Protein AF-X1DSU9-F1 (afdb_monomer)

Foldseek 3Di:
DAEAECLPDPDDVVVVQVVCVVVPDPHYYYHDCNVVLVPVFLVVLVVVVPDDPNHHSCSVLRCLLVVLVVQLVVCVVVVNQEDEDADDPVDPSVVSNVVSNCVVPVRRHYDYDDPPD

pLDDT: mean 93.82, std 9.64, range [37.16, 98.62]

Organism: NCBI:txid412755

Solvent-accessible surface area (backbone atoms only — not comparable to full-atom values): 6946 Å² total; per-residue (Å²): 107,43,80,45,74,39,69,74,70,97,65,68,60,66,58,50,42,54,48,42,45,74,77,65,32,88,44,63,47,80,40,87,36,43,67,57,43,46,61,74,35,48,44,55,38,58,76,67,67,50,48,52,94,84,75,39,68,49,72,73,64,50,51,36,48,53,53,26,50,54,51,49,55,49,27,61,76,69,68,48,65,59,48,75,48,84,51,53,100,87,46,71,61,38,56,43,34,55,53,38,34,46,72,75,43,68,83,52,41,77,43,70,58,77,79,82,127

Secondary structure (DSSP, 8-state):
-EEEEESS----HHHHHHHHHHTT-S-EEEEE-HHHIIIIIIHHHHHTT--BTTTB--HHHHHHHHHHHHHHHHHHHTT-SEEEE---TTSHHHHHHHHHHHHH-TTSEEEEPP---

InterPro domains:
  IPR001518 Argininosuccinate synthase [PTHR11587] (1-112)
  IPR014729 Rossmann-like alpha/beta/alpha sandwich fold [G3DSA:3.40.50.620] (1-115)
  IPR018223 Argininosuccinate synthase, conserved site [PS00565] (86-97)
  IPR048267 Arginosuccinate synthase-like, N-terminal domain [PF00764] (1-111)

Radius of gyration: 15.09 Å; Cα contacts (8 Å, |Δi|>4): 131; chains: 1; bounding box: 32×37×42 Å

Sequence (117 aa):
IAVAVDVGQQSDLEYVKEKALKVGASKSYIIDAKEEFAKEYVLPGLQAGAVYESNYPLATAYSRPLISKIMVEIAEKEQAEAIVHGCTGKGNDQVRFEVSIAALNPKLQVIDLPHKF

Nearest PDB structures (foldseek):
  1vl2-assembly1_C  TM=9.947E-01  e=1.330E-11  Thermotoga maritima
  1kh2-assembly1_D  TM=9.896E-01  e=1.610E-11  Thermus thermophilus
  1kh2-assembly1_B  TM=9.882E-01  e=5.414E-11  Thermus thermophilus
  1kh2-assembly1_C  TM=9.701E-01  e=4.195E-11  Thermus thermophilus
  1kh1-assembly1_A  TM=9.694E-01  e=7.940E-11  Thermus thermophilus

Mean predicted aligned error: 3.64 Å

Structure (mmCIF, N/CA/C/O backbone):
data_AF-X1DSU9-F1
#
_entry.id   AF-X1DSU9-F1
#
loop_
_atom_site.group_PDB
_atom_site.id
_atom_site.type_symbol
_atom_site.label_atom_id
_atom_site.label_alt_id
_atom_site.label_comp_id
_atom_site.label_asym_id
_atom_site.label_entity_id
_atom_site.label_seq_id
_atom_site.pdbx_PDB_ins_code
_atom_site.Cartn_x
_atom_site.Cartn_y
_atom_site.Cartn_z
_atom_site.occupancy
_atom_site.B_iso_or_equiv
_atom_site.auth_seq_id
_atom_site.auth_comp_id
_atom_site.auth_asym_id
_atom_site.auth_atom_id
_atom_site.pdbx_PDB_model_num
ATOM 1 N N . ILE A 1 1 ? -8.645 4.520 10.830 1.00 97.38 1 ILE A N 1
ATOM 2 C CA . ILE A 1 1 ? -7.542 3.529 10.811 1.00 97.38 1 ILE A CA 1
ATOM 3 C C . ILE A 1 1 ? -6.500 4.038 9.828 1.00 97.38 1 ILE A C 1
ATOM 5 O O . ILE A 1 1 ? -6.894 4.505 8.769 1.00 97.38 1 ILE A O 1
ATOM 9 N N . ALA A 1 2 ? -5.218 4.015 10.180 1.00 97.75 2 ALA A N 1
ATOM 10 C CA . ALA A 1 2 ? -4.122 4.356 9.275 1.00 97.75 2 ALA A CA 1
ATOM 11 C C . ALA A 1 2 ? -3.422 3.078 8.797 1.00 97.75 2 ALA A C 1
ATOM 13 O O . ALA A 1 2 ? -3.288 2.128 9.570 1.00 97.75 2 ALA A O 1
ATOM 14 N N . VAL A 1 3 ? -2.976 3.059 7.541 1.00 97.88 3 VAL A N 1
ATOM 15 C CA . VAL A 1 3 ? -2.233 1.942 6.946 1.00 97.88 3 VAL A CA 1
ATOM 16 C C . VAL A 1 3 ? -0.981 2.501 6.283 1.00 97.88 3 VAL A C 1
ATOM 18 O O . VAL A 1 3 ? -1.072 3.351 5.401 1.00 97.88 3 VAL A O 1
ATOM 21 N N . ALA A 1 4 ? 0.180 2.033 6.724 1.00 96.94 4 ALA A N 1
ATOM 22 C CA . ALA A 1 4 ? 1.468 2.278 6.097 1.00 96.94 4 ALA A CA 1
ATOM 23 C C . ALA A 1 4 ? 1.993 0.953 5.537 1.00 96.94 4 ALA A C 1
ATOM 25 O O . ALA A 1 4 ? 1.992 -0.061 6.235 1.00 96.94 4 ALA A O 1
ATOM 26 N N . VAL A 1 5 ? 2.435 0.961 4.283 1.00 97.38 5 VAL A N 1
ATOM 27 C CA . VAL A 1 5 ? 2.964 -0.224 3.600 1.00 97.38 5 VAL A CA 1
ATOM 28 C C . VAL A 1 5 ? 4.430 0.027 3.275 1.00 97.38 5 VAL A C 1
ATOM 30 O O . VAL A 1 5 ? 4.751 0.999 2.593 1.00 97.38 5 VAL A O 1
ATOM 33 N N . ASP A 1 6 ? 5.318 -0.820 3.782 1.00 97.25 6 ASP A N 1
ATOM 34 C CA . ASP A 1 6 ? 6.734 -0.834 3.434 1.00 97.25 6 ASP A CA 1
ATOM 35 C C . ASP A 1 6 ? 6.938 -1.592 2.124 1.00 97.25 6 ASP A C 1
ATOM 37 O O . ASP A 1 6 ? 6.795 -2.811 2.066 1.00 97.25 6 ASP A O 1
ATOM 41 N N . VAL A 1 7 ? 7.281 -0.861 1.072 1.00 96.50 7 VAL A N 1
ATOM 42 C CA . VAL A 1 7 ? 7.705 -1.400 -0.225 1.00 96.50 7 VAL A CA 1
ATOM 43 C C . VAL A 1 7 ? 9.185 -1.096 -0.490 1.00 96.50 7 VAL A C 1
ATOM 45 O O . VAL A 1 7 ? 9.636 -1.127 -1.633 1.00 96.50 7 VAL A O 1
ATOM 48 N N . GLY A 1 8 ? 9.952 -0.789 0.562 1.00 95.12 8 GLY A N 1
ATOM 49 C CA . GLY A 1 8 ? 11.387 -0.511 0.503 1.00 95.12 8 GLY A CA 1
ATOM 50 C C . GLY A 1 8 ? 11.732 0.976 0.500 1.00 95.12 8 GLY A C 1
ATOM 51 O O . GLY A 1 8 ? 12.876 1.343 0.224 1.00 95.12 8 GLY A O 1
ATOM 52 N N . GLN A 1 9 ? 10.767 1.852 0.791 1.00 92.88 9 GLN A N 1
ATOM 53 C CA . GLN A 1 9 ? 11.045 3.272 0.970 1.00 92.88 9 GLN A CA 1
ATOM 54 C C . GLN A 1 9 ? 11.896 3.508 2.229 1.00 92.88 9 GLN A C 1
ATOM 56 O O . GLN A 1 9 ? 11.687 2.894 3.273 1.00 92.88 9 GLN A O 1
ATOM 61 N N . GLN A 1 10 ? 12.842 4.444 2.161 1.00 89.06 10 GLN A N 1
ATOM 62 C CA . GLN A 1 10 ? 13.686 4.815 3.302 1.00 89.06 10 GLN A CA 1
ATOM 63 C C . GLN A 1 10 ? 12.928 5.752 4.258 1.00 89.06 10 GLN A C 1
ATOM 65 O O . GLN A 1 10 ? 13.190 6.953 4.305 1.00 89.06 10 GLN A O 1
ATOM 70 N N . SER A 1 11 ? 11.947 5.219 4.989 1.00 86.94 11 SER A N 1
ATOM 71 C CA . SER A 1 11 ? 11.128 5.978 5.943 1.00 86.94 11 SER A CA 1
ATOM 72 C C . SER A 1 11 ? 11.125 5.354 7.334 1.00 86.94 11 SER A C 1
ATOM 74 O O . SER A 1 11 ? 11.080 4.134 7.461 1.00 86.94 11 SER A O 1
ATOM 76 N N . ASP A 1 12 ? 11.081 6.191 8.372 1.00 93.00 12 ASP A N 1
ATOM 77 C CA . ASP A 1 12 ? 10.861 5.754 9.754 1.00 93.00 12 ASP A CA 1
ATOM 78 C C . ASP A 1 12 ? 9.378 5.405 9.970 1.00 93.00 12 ASP A C 1
ATOM 80 O O . ASP A 1 12 ? 8.536 6.267 10.241 1.00 93.00 12 ASP A O 1
ATOM 84 N N . LEU A 1 13 ? 9.044 4.128 9.778 1.00 92.88 13 LEU A N 1
ATOM 85 C CA . LEU A 1 13 ? 7.666 3.642 9.859 1.00 92.88 13 LEU A CA 1
ATOM 86 C C . LEU A 1 13 ? 7.129 3.609 11.292 1.00 92.88 13 LEU A C 1
ATOM 88 O O . LEU A 1 13 ? 5.924 3.787 11.484 1.00 92.88 13 LEU A O 1
ATOM 92 N N . GLU A 1 14 ? 7.997 3.453 12.293 1.00 92.81 14 GLU A N 1
ATOM 93 C CA . GLU A 1 14 ? 7.586 3.534 13.697 1.00 92.81 14 GLU A CA 1
ATOM 94 C C . GLU A 1 14 ? 7.177 4.965 14.047 1.00 92.81 14 GLU A C 1
ATOM 96 O O . GLU A 1 14 ? 6.086 5.178 14.585 1.00 92.81 14 GLU A O 1
ATOM 101 N N . TYR A 1 15 ? 7.954 5.965 13.618 1.00 95.06 15 TYR A N 1
ATOM 102 C CA . TYR A 1 15 ? 7.540 7.363 13.732 1.00 95.06 15 TYR A CA 1
ATOM 103 C C . TYR A 1 15 ? 6.207 7.634 13.014 1.00 95.06 15 TYR A C 1
ATOM 105 O O . TYR A 1 15 ? 5.339 8.323 13.560 1.00 95.06 15 TYR A O 1
ATOM 113 N N . VAL A 1 16 ? 6.000 7.086 11.809 1.00 94.62 16 VAL A N 1
ATOM 114 C CA . VAL A 1 16 ? 4.731 7.234 11.066 1.00 94.62 16 VAL A CA 1
ATOM 115 C C . VAL A 1 16 ? 3.555 6.666 11.860 1.00 94.62 16 VAL A C 1
ATOM 117 O O . VAL A 1 16 ? 2.518 7.325 11.9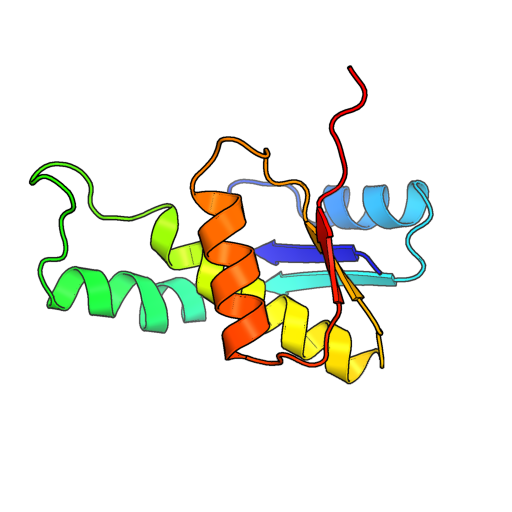70 1.00 94.62 16 VAL A O 1
ATOM 120 N N . LYS A 1 17 ? 3.714 5.479 12.449 1.00 95.12 17 LYS A N 1
ATOM 121 C CA . LYS A 1 17 ? 2.687 4.841 13.279 1.00 95.12 17 LYS A CA 1
ATOM 122 C C . LYS A 1 17 ? 2.382 5.651 14.530 1.00 95.12 17 LYS A C 1
ATOM 124 O O . LYS A 1 17 ? 1.212 5.908 14.814 1.00 95.12 17 LYS A O 1
ATOM 129 N N . GLU A 1 18 ? 3.404 6.106 15.250 1.00 97.06 18 GLU A N 1
ATOM 130 C CA . GLU A 1 18 ? 3.204 6.979 16.406 1.00 97.06 18 GLU A CA 1
ATOM 131 C C . GLU A 1 18 ? 2.476 8.265 16.027 1.00 97.06 18 GLU A C 1
ATOM 133 O O . GLU A 1 18 ? 1.541 8.685 16.711 1.00 97.06 18 GLU A O 1
ATOM 138 N N . LYS A 1 19 ? 2.898 8.900 14.930 1.00 97.00 19 LYS A N 1
ATOM 139 C CA . LYS A 1 19 ? 2.290 10.132 14.441 1.00 97.00 19 LYS A CA 1
ATOM 140 C C . LYS A 1 19 ? 0.826 9.911 14.082 1.00 97.00 19 LYS A C 1
ATOM 142 O O . LYS A 1 19 ? 0.001 10.726 14.482 1.00 97.00 19 LYS A O 1
ATOM 147 N N . ALA A 1 20 ? 0.494 8.822 13.388 1.00 97.00 20 ALA A N 1
ATOM 148 C CA . ALA A 1 20 ? -0.880 8.483 13.025 1.00 97.00 20 ALA A CA 1
ATOM 149 C C . ALA A 1 20 ? -1.788 8.370 14.261 1.00 97.00 20 ALA A C 1
ATOM 151 O O . ALA A 1 20 ? -2.876 8.947 14.281 1.00 97.00 20 ALA A O 1
ATOM 152 N N . LEU A 1 21 ? -1.321 7.690 15.312 1.00 97.50 21 LEU A N 1
ATOM 153 C CA . LEU A 1 21 ? -2.055 7.585 16.576 1.00 97.50 21 LEU A CA 1
ATOM 154 C C . LEU A 1 21 ? -2.182 8.953 17.267 1.00 97.50 21 LEU A C 1
ATOM 156 O O . LEU A 1 21 ? -3.275 9.323 17.691 1.00 97.50 21 LEU A O 1
ATOM 160 N N . LYS A 1 22 ? -1.100 9.747 17.313 1.00 97.94 22 LYS A N 1
ATOM 161 C CA . LYS A 1 22 ? -1.092 11.101 17.904 1.00 97.94 22 LYS A CA 1
ATOM 162 C C . LYS A 1 22 ? -2.082 12.057 17.227 1.00 97.94 22 LYS A C 1
ATOM 164 O O . LYS A 1 22 ? -2.651 12.903 17.908 1.00 97.94 22 LYS A O 1
ATOM 169 N N . VAL A 1 23 ? -2.303 11.931 15.916 1.00 96.75 23 VAL A N 1
ATOM 170 C CA . VAL A 1 23 ? -3.256 12.776 15.166 1.00 96.75 23 VAL A CA 1
ATOM 171 C C . VAL A 1 23 ? -4.684 12.216 15.123 1.00 96.75 23 VAL A C 1
ATOM 173 O O . VAL A 1 23 ? -5.532 12.780 14.436 1.00 96.75 23 VAL A O 1
ATOM 176 N N . GLY A 1 24 ? -4.971 11.136 15.860 1.00 96.94 24 GLY A N 1
ATOM 177 C CA . GLY A 1 24 ? -6.336 10.648 16.083 1.00 96.94 24 GLY A CA 1
ATOM 178 C C . GLY A 1 24 ? -6.730 9.378 15.326 1.00 96.94 24 GLY A C 1
ATOM 179 O O . GLY A 1 24 ? -7.911 9.033 15.304 1.00 96.94 24 GLY A O 1
ATOM 180 N N . ALA A 1 25 ? -5.792 8.646 14.714 1.00 97.69 25 ALA A N 1
ATOM 181 C CA . ALA A 1 25 ? -6.116 7.326 14.178 1.00 97.69 25 ALA A CA 1
ATOM 182 C C . ALA A 1 25 ? -6.457 6.351 15.319 1.00 97.69 25 ALA A C 1
ATOM 184 O O . ALA A 1 25 ? -5.668 6.157 16.238 1.00 97.69 25 ALA A O 1
ATOM 185 N N . SER A 1 26 ? -7.604 5.674 15.226 1.00 97.44 26 SER A N 1
ATOM 186 C CA . SER A 1 26 ? -8.021 4.651 16.201 1.00 97.44 26 SER A CA 1
ATOM 187 C C . SER A 1 26 ? -7.128 3.403 16.210 1.00 97.44 26 SER A C 1
ATOM 189 O O . SER A 1 26 ? -6.995 2.737 17.232 1.00 97.44 26 SER A O 1
ATOM 191 N N . LYS A 1 27 ? -6.516 3.082 15.066 1.00 97.88 27 LYS A N 1
ATOM 192 C CA . LYS A 1 27 ? -5.522 2.019 14.867 1.00 97.88 27 LYS A CA 1
ATOM 193 C C . LYS A 1 27 ? -4.544 2.454 13.781 1.00 97.88 27 LYS A C 1
ATOM 195 O O . LYS A 1 27 ? -4.939 3.197 12.877 1.00 97.88 27 LYS A O 1
ATOM 200 N N . SER A 1 28 ? -3.314 1.948 13.835 1.00 97.75 28 SER A N 1
ATOM 201 C CA . SER A 1 28 ? -2.298 2.166 12.804 1.00 97.75 28 SER A CA 1
ATOM 202 C C . SER A 1 28 ? -1.586 0.859 12.464 1.00 97.75 28 SER A C 1
ATOM 204 O O . SER A 1 28 ? -0.948 0.257 13.328 1.00 97.75 28 SER A O 1
ATOM 206 N N . TYR A 1 29 ? -1.693 0.442 11.207 1.00 98.00 29 TYR A N 1
ATOM 207 C CA . TYR A 1 29 ? -1.045 -0.738 10.647 1.00 98.00 29 TYR A CA 1
ATOM 208 C C . TYR A 1 29 ? 0.256 -0.350 9.942 1.00 98.00 29 TYR A C 1
ATOM 210 O O . TYR A 1 29 ? 0.264 0.593 9.154 1.00 98.00 29 TYR A O 1
ATOM 218 N N . ILE A 1 30 ? 1.332 -1.092 10.208 1.00 97.38 30 ILE A N 1
ATOM 219 C CA . ILE A 1 30 ? 2.544 -1.108 9.383 1.00 97.38 30 ILE A CA 1
ATOM 220 C C . ILE A 1 30 ? 2.612 -2.498 8.759 1.00 97.38 30 ILE A C 1
ATOM 222 O O . ILE A 1 30 ? 2.593 -3.488 9.491 1.00 97.38 30 ILE A O 1
ATOM 226 N N . ILE A 1 31 ? 2.662 -2.569 7.435 1.00 97.81 31 ILE A N 1
ATOM 227 C CA . ILE A 1 31 ? 2.717 -3.822 6.680 1.00 97.81 31 ILE A CA 1
ATOM 228 C C . ILE A 1 31 ? 4.060 -3.888 5.960 1.00 97.81 31 ILE A C 1
ATOM 230 O O . ILE A 1 31 ? 4.333 -3.027 5.130 1.00 97.81 31 ILE A O 1
ATOM 234 N N . ASP A 1 32 ? 4.892 -4.886 6.270 1.00 97.44 32 ASP A N 1
ATOM 235 C CA . ASP A 1 32 ? 6.099 -5.161 5.484 1.00 97.44 32 ASP A CA 1
ATOM 236 C C . ASP A 1 32 ? 5.720 -5.952 4.233 1.00 97.44 32 ASP A C 1
ATOM 238 O O . ASP A 1 32 ? 5.323 -7.112 4.325 1.00 97.44 32 ASP A O 1
ATOM 242 N N . ALA A 1 33 ? 5.810 -5.303 3.075 1.00 97.94 33 ALA A N 1
ATOM 243 C CA . ALA A 1 33 ? 5.440 -5.866 1.785 1.00 97.94 33 ALA A CA 1
ATOM 244 C C . ALA A 1 33 ? 6.618 -5.872 0.799 1.00 97.94 33 ALA A C 1
ATOM 246 O O . ALA A 1 33 ? 6.408 -6.042 -0.400 1.00 97.94 33 ALA A O 1
ATOM 247 N N . LYS A 1 34 ? 7.863 -5.697 1.269 1.00 97.69 34 LYS A N 1
ATOM 248 C CA . LYS A 1 34 ? 9.051 -5.622 0.397 1.00 97.69 34 LYS A CA 1
ATOM 249 C C . LYS A 1 34 ? 9.225 -6.875 -0.456 1.00 97.69 34 LYS A C 1
ATOM 251 O O . LYS A 1 34 ? 9.479 -6.781 -1.655 1.00 97.69 34 LYS A O 1
ATOM 256 N N . GLU A 1 35 ? 9.073 -8.039 0.167 1.00 98.12 35 GLU A N 1
ATOM 257 C CA . GLU A 1 35 ? 9.254 -9.332 -0.495 1.00 98.12 35 GLU A CA 1
ATOM 258 C C . GLU A 1 35 ? 8.158 -9.588 -1.537 1.00 98.12 35 GLU A C 1
ATOM 260 O O . GLU A 1 35 ? 8.453 -9.965 -2.671 1.00 98.12 35 GLU A O 1
ATOM 265 N N . GLU A 1 36 ? 6.898 -9.326 -1.177 1.00 98.19 36 GLU A N 1
ATOM 266 C CA . GLU A 1 36 ? 5.758 -9.437 -2.093 1.00 98.19 36 GLU A CA 1
ATOM 267 C C . GLU A 1 36 ? 5.888 -8.443 -3.251 1.00 98.19 36 GLU A C 1
ATOM 269 O O . GLU A 1 36 ? 5.715 -8.809 -4.410 1.00 98.1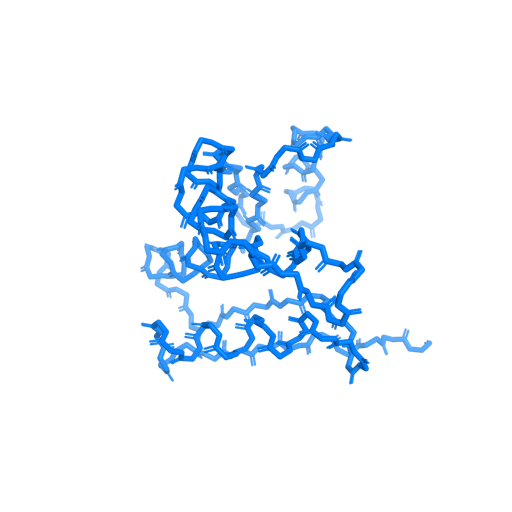9 36 GLU A O 1
ATOM 274 N N . PHE A 1 37 ? 6.284 -7.202 -2.965 1.00 98.12 37 PHE A N 1
ATOM 275 C CA . PHE A 1 37 ? 6.527 -6.191 -3.984 1.00 98.12 37 PHE A CA 1
ATOM 276 C C . PHE A 1 37 ? 7.596 -6.636 -4.989 1.00 98.12 37 PHE A C 1
ATOM 278 O O . PHE A 1 37 ? 7.387 -6.553 -6.203 1.00 98.12 37 PHE A O 1
ATOM 285 N N . ALA A 1 38 ? 8.726 -7.147 -4.498 1.00 97.50 38 ALA A N 1
ATOM 286 C CA . ALA A 1 38 ? 9.815 -7.607 -5.348 1.00 97.50 38 ALA A CA 1
ATOM 287 C C . ALA A 1 38 ? 9.396 -8.798 -6.224 1.00 97.50 38 ALA A C 1
ATOM 289 O O . ALA A 1 38 ? 9.651 -8.791 -7.430 1.00 97.50 38 ALA A O 1
ATOM 290 N N . LYS A 1 39 ? 8.745 -9.805 -5.632 1.00 98.12 39 LYS A N 1
ATOM 291 C CA . LYS A 1 39 ? 8.412 -11.065 -6.310 1.00 98.12 39 LYS A CA 1
ATOM 292 C C . LYS A 1 39 ? 7.201 -10.982 -7.224 1.00 98.12 39 LYS A C 1
ATOM 294 O O . LYS A 1 39 ? 7.256 -11.519 -8.323 1.00 98.12 39 LYS A O 1
ATOM 299 N N . GLU A 1 40 ? 6.142 -10.308 -6.795 1.00 97.81 40 GLU A N 1
ATOM 300 C CA . GLU A 1 40 ? 4.842 -10.358 -7.474 1.00 97.81 40 GLU A CA 1
ATOM 301 C C . GLU A 1 40 ? 4.595 -9.149 -8.384 1.00 97.81 40 GLU A C 1
ATOM 303 O O . GLU A 1 40 ? 3.710 -9.189 -9.235 1.00 97.81 40 GLU A O 1
ATOM 308 N N . TYR A 1 41 ? 5.380 -8.073 -8.248 1.00 96.88 41 TYR A N 1
ATOM 309 C CA . TYR A 1 41 ? 5.178 -6.846 -9.028 1.00 96.88 41 TYR A CA 1
ATOM 310 C C . TYR A 1 41 ? 6.419 -6.452 -9.830 1.00 96.88 41 TYR A C 1
ATOM 312 O O . TYR A 1 41 ? 6.335 -6.271 -11.046 1.00 96.88 41 TYR A O 1
ATOM 320 N N . VAL A 1 42 ? 7.586 -6.359 -9.186 1.00 96.88 42 VAL A N 1
ATOM 321 C CA . VAL A 1 42 ? 8.822 -5.938 -9.867 1.00 96.88 42 VAL A CA 1
ATOM 322 C C . VAL A 1 42 ? 9.357 -7.033 -10.790 1.00 96.88 42 VAL A C 1
ATOM 324 O O . VAL A 1 42 ? 9.636 -6.764 -11.960 1.00 96.88 42 VAL A O 1
ATOM 327 N N . LEU A 1 43 ? 9.498 -8.264 -10.290 1.00 97.00 43 LEU A N 1
ATOM 328 C CA . LEU A 1 43 ? 10.069 -9.373 -11.056 1.00 97.00 43 LEU A CA 1
ATOM 329 C C . LEU A 1 43 ? 9.271 -9.700 -12.336 1.00 97.00 43 LEU A C 1
ATOM 331 O O . LEU A 1 43 ? 9.911 -9.818 -13.383 1.00 97.00 43 LEU A O 1
ATOM 335 N N . PRO A 1 44 ? 7.925 -9.773 -12.333 1.00 97.12 44 PRO A N 1
ATOM 336 C CA . PRO A 1 44 ? 7.162 -10.002 -13.560 1.00 97.12 44 PRO A CA 1
ATOM 337 C C . PRO A 1 44 ? 7.342 -8.871 -14.577 1.00 97.12 44 PRO A C 1
ATOM 339 O O . PRO A 1 44 ? 7.501 -9.129 -15.770 1.00 97.12 44 PRO A O 1
ATOM 342 N N . GLY A 1 45 ? 7.393 -7.618 -14.110 1.00 95.88 45 GLY A N 1
ATOM 343 C CA . GLY A 1 45 ? 7.686 -6.463 -14.959 1.00 95.88 45 GLY A CA 1
ATOM 344 C C . GLY A 1 45 ? 9.063 -6.556 -15.620 1.00 95.88 45 GLY A C 1
ATOM 345 O O . GLY A 1 45 ? 9.205 -6.296 -16.816 1.00 95.88 45 GLY A O 1
ATOM 346 N N . LEU A 1 46 ? 10.072 -6.997 -14.866 1.00 94.88 46 LEU A N 1
ATOM 347 C CA . LEU A 1 46 ? 11.419 -7.223 -15.385 1.00 94.88 46 LEU A CA 1
ATOM 348 C C . LEU A 1 46 ? 11.451 -8.358 -16.418 1.00 94.88 46 LEU A C 1
ATOM 350 O O . LEU A 1 46 ? 12.036 -8.193 -17.486 1.00 94.88 46 LEU A O 1
ATOM 354 N N . GLN A 1 47 ? 10.803 -9.489 -16.127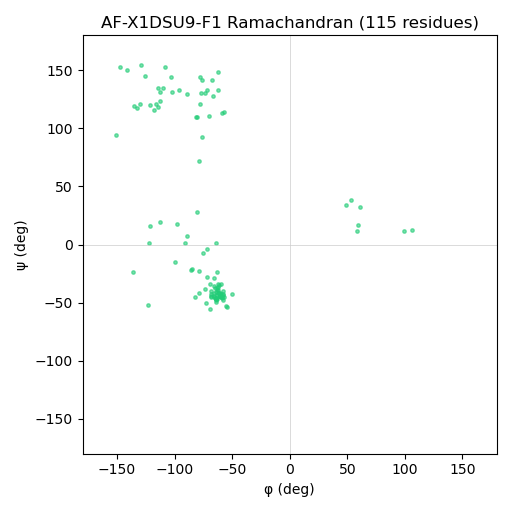 1.00 96.81 47 GLN A N 1
ATOM 355 C CA . GLN A 1 47 ? 10.721 -10.637 -17.039 1.00 96.81 47 GLN A CA 1
ATOM 356 C C . GLN A 1 47 ? 10.010 -10.289 -18.352 1.00 96.81 47 GLN A C 1
ATOM 358 O O . GLN A 1 47 ? 10.398 -10.784 -19.407 1.00 96.81 47 GLN A O 1
ATOM 363 N N . ALA A 1 48 ? 9.008 -9.409 -18.298 1.00 96.50 48 ALA A N 1
ATOM 364 C CA . ALA A 1 48 ? 8.303 -8.911 -19.473 1.00 96.50 48 ALA A CA 1
ATOM 365 C C . ALA A 1 48 ? 9.107 -7.875 -20.283 1.00 96.50 48 ALA A C 1
ATOM 367 O O . ALA A 1 48 ? 8.654 -7.455 -21.347 1.00 96.50 48 ALA A O 1
ATOM 368 N N . GLY A 1 49 ? 10.267 -7.422 -19.788 1.00 95.12 49 GLY A N 1
ATOM 369 C CA . GLY A 1 49 ? 11.002 -6.307 -20.387 1.00 95.12 49 GLY A CA 1
ATOM 370 C C . GLY A 1 49 ? 10.188 -5.009 -20.382 1.00 95.12 49 GLY A C 1
ATOM 371 O O . GLY A 1 49 ? 10.280 -4.216 -21.318 1.00 95.12 49 GLY A O 1
ATOM 372 N N . ALA A 1 50 ? 9.342 -4.812 -19.366 1.00 96.00 50 ALA A N 1
ATOM 373 C CA . ALA A 1 50 ? 8.376 -3.726 -19.339 1.00 96.00 50 ALA A CA 1
ATOM 374 C C . ALA A 1 50 ? 9.065 -2.367 -19.151 1.00 96.00 50 ALA A C 1
ATOM 376 O O . ALA A 1 50 ? 9.569 -2.032 -18.076 1.00 96.00 50 ALA A O 1
ATOM 377 N N . VAL A 1 51 ? 9.043 -1.563 -20.214 1.00 95.19 51 VAL A N 1
ATOM 378 C CA . VAL A 1 51 ? 9.570 -0.199 -20.232 1.00 95.19 51 VAL A CA 1
ATOM 379 C C . VAL A 1 51 ? 8.542 0.718 -20.885 1.00 95.19 51 VAL A C 1
ATOM 381 O O . VAL A 1 51 ? 8.201 0.576 -22.057 1.00 95.19 51 VAL A O 1
ATOM 384 N N . TYR A 1 52 ? 8.052 1.684 -20.118 1.00 95.69 52 TYR A N 1
ATOM 385 C CA . TYR A 1 52 ? 7.155 2.719 -20.603 1.00 95.69 52 TYR A CA 1
ATOM 386 C C . TYR A 1 52 ? 7.935 3.774 -21.390 1.00 95.69 52 TYR A C 1
ATOM 388 O O . TYR A 1 52 ? 8.974 4.257 -20.931 1.00 95.69 52 TYR A O 1
ATOM 396 N N . GLU A 1 53 ? 7.443 4.097 -22.590 1.00 95.00 53 GLU A N 1
ATOM 397 C CA . GLU A 1 53 ? 8.047 5.072 -23.515 1.00 95.00 53 GLU A CA 1
ATOM 398 C C . GLU A 1 53 ? 9.555 4.852 -23.742 1.00 95.00 53 GLU A C 1
ATOM 400 O O . GLU A 1 53 ? 10.324 5.791 -23.920 1.00 95.00 53 GLU A O 1
ATOM 405 N N . SER A 1 54 ? 9.993 3.586 -23.728 1.00 92.56 54 SER A N 1
ATOM 406 C CA . SER A 1 54 ? 11.396 3.168 -23.902 1.00 92.56 54 SER A CA 1
ATOM 407 C C . SER A 1 54 ? 12.398 3.749 -22.890 1.00 92.56 54 SER A C 1
ATOM 409 O O . SER A 1 54 ? 13.601 3.602 -23.084 1.00 92.56 54 SER A O 1
ATOM 411 N N . ASN A 1 55 ? 11.932 4.381 -21.807 1.00 92.00 55 ASN A N 1
ATOM 412 C CA . ASN A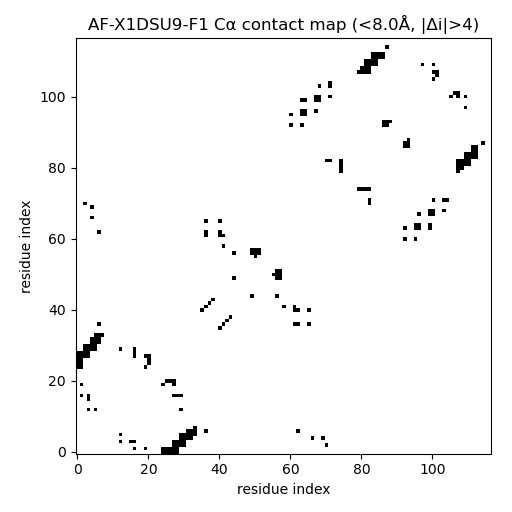 1 55 ? 12.806 5.065 -20.851 1.00 92.00 55 ASN A CA 1
ATOM 413 C C . ASN A 1 55 ? 12.461 4.801 -19.376 1.00 92.00 55 ASN A C 1
ATOM 415 O O . ASN A 1 55 ? 13.320 4.931 -18.508 1.00 92.00 55 ASN A O 1
ATOM 419 N N . TYR A 1 56 ? 11.218 4.431 -19.058 1.00 93.44 56 TYR A N 1
ATOM 420 C CA . TYR A 1 56 ? 10.767 4.340 -17.671 1.00 93.44 56 TYR A CA 1
ATOM 421 C C . TYR A 1 56 ? 10.340 2.917 -17.276 1.00 93.44 56 TYR A C 1
ATOM 423 O O . TYR A 1 56 ? 9.321 2.431 -17.764 1.00 93.44 56 TYR A O 1
ATOM 431 N N . PRO A 1 57 ? 11.031 2.247 -16.335 1.00 92.38 57 PRO A N 1
ATOM 432 C CA . PRO A 1 57 ? 10.758 0.855 -15.963 1.00 92.38 57 PRO A CA 1
ATOM 433 C C . PRO A 1 57 ? 9.573 0.701 -14.993 1.00 92.38 57 PRO A C 1
ATOM 435 O O . PRO A 1 57 ? 9.552 -0.217 -14.182 1.00 92.38 57 PRO A O 1
ATOM 438 N N . LEU A 1 58 ? 8.597 1.619 -15.019 1.00 92.50 58 LEU A N 1
ATOM 439 C CA . LEU A 1 58 ? 7.335 1.528 -14.266 1.00 92.50 58 LEU A CA 1
ATOM 440 C C . LEU A 1 58 ? 7.461 1.424 -12.730 1.00 92.50 58 LEU A C 1
ATOM 442 O O . LEU A 1 58 ? 6.479 1.115 -12.056 1.00 92.50 58 LEU A O 1
ATOM 446 N N . ALA A 1 59 ? 8.621 1.763 -12.155 1.00 83.56 59 ALA A N 1
ATOM 447 C CA . ALA A 1 59 ? 8.934 1.559 -10.735 1.00 83.56 59 ALA A CA 1
ATOM 448 C C . ALA A 1 59 ? 7.854 2.082 -9.762 1.00 83.56 59 ALA A C 1
ATOM 450 O O . ALA A 1 59 ? 7.475 1.406 -8.808 1.00 83.56 59 ALA A O 1
ATOM 451 N N . THR A 1 60 ? 7.307 3.273 -10.017 1.00 88.56 60 THR A N 1
ATOM 452 C CA . THR A 1 60 ? 6.237 3.864 -9.199 1.00 88.56 60 THR A CA 1
ATOM 453 C C . THR A 1 60 ? 4.898 3.169 -9.427 1.00 88.56 60 THR A C 1
ATOM 455 O O . THR A 1 60 ? 4.144 2.973 -8.477 1.00 88.56 60 THR A O 1
ATOM 458 N N . ALA A 1 61 ? 4.601 2.787 -10.670 1.00 93.88 61 ALA A N 1
ATOM 459 C CA . ALA A 1 61 ? 3.323 2.190 -11.037 1.00 93.88 61 ALA A CA 1
ATOM 460 C C . ALA A 1 61 ? 3.115 0.825 -10.368 1.00 93.88 61 ALA A C 1
ATOM 462 O O . ALA A 1 61 ? 2.008 0.548 -9.919 1.00 93.88 61 ALA A O 1
ATOM 463 N N . TYR A 1 62 ? 4.171 0.019 -10.230 1.00 96.50 62 TYR A N 1
A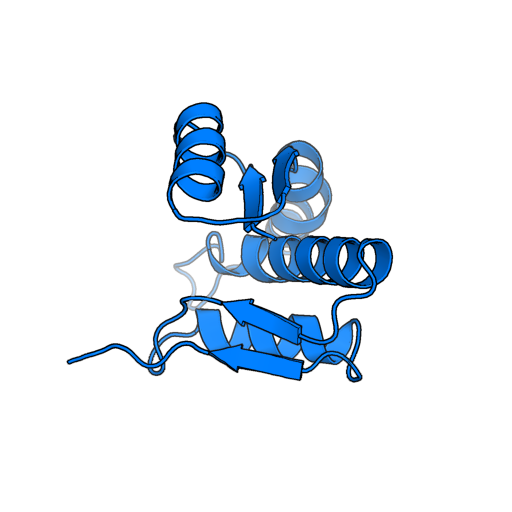TOM 464 C CA . TYR A 1 62 ? 4.081 -1.334 -9.674 1.00 96.50 62 TYR A CA 1
ATOM 465 C C . TYR A 1 62 ? 3.599 -1.400 -8.225 1.00 96.50 62 TYR A C 1
ATOM 467 O O . TYR A 1 62 ? 2.907 -2.340 -7.853 1.00 96.50 62 TYR A O 1
ATOM 475 N N . SER A 1 63 ? 3.940 -0.418 -7.391 1.00 96.69 63 SER A N 1
ATOM 476 C CA . SER A 1 63 ? 3.584 -0.478 -5.965 1.00 96.69 63 SER A CA 1
ATOM 477 C C . SER A 1 63 ? 2.125 -0.106 -5.698 1.00 96.69 63 SER A C 1
ATOM 479 O O . SER A 1 63 ? 1.576 -0.504 -4.676 1.00 96.69 63 SER A O 1
ATOM 481 N N . ARG A 1 64 ? 1.461 0.644 -6.590 1.00 97.50 64 ARG A N 1
ATOM 482 C CA . ARG A 1 64 ? 0.104 1.163 -6.320 1.00 97.50 64 ARG A CA 1
ATOM 483 C C . ARG A 1 64 ? -0.958 0.064 -6.261 1.00 97.50 64 ARG A C 1
ATOM 485 O O . ARG A 1 64 ? -1.756 0.098 -5.323 1.00 97.50 64 ARG A O 1
ATOM 492 N N . PRO A 1 65 ? -0.957 -0.936 -7.162 1.00 97.75 65 PRO A N 1
ATOM 493 C CA . PRO A 1 65 ? -1.870 -2.066 -7.047 1.00 97.75 65 PRO A CA 1
ATOM 494 C C . PRO A 1 65 ? -1.634 -2.898 -5.777 1.00 97.75 65 PRO A C 1
ATOM 496 O O . PRO A 1 65 ? -2.605 -3.306 -5.147 1.00 97.75 65 PRO A O 1
ATOM 499 N N . LEU A 1 66 ? -0.378 -3.086 -5.344 1.00 98.25 66 LEU A N 1
ATOM 500 C CA . LEU A 1 66 ? -0.061 -3.777 -4.083 1.00 98.25 66 LEU A CA 1
ATOM 501 C C . LEU A 1 66 ? -0.597 -3.022 -2.864 1.00 98.25 66 LEU A C 1
ATOM 503 O O . LEU A 1 66 ? -1.275 -3.597 -2.017 1.00 98.25 66 LEU A O 1
ATOM 507 N N . ILE A 1 67 ? -0.334 -1.715 -2.785 1.00 98.12 67 ILE A N 1
ATOM 508 C CA . ILE A 1 67 ? -0.834 -0.896 -1.675 1.00 98.12 67 ILE A CA 1
ATOM 509 C C . ILE A 1 67 ? -2.370 -0.915 -1.671 1.00 98.12 67 ILE A C 1
ATOM 511 O O . ILE A 1 67 ? -2.968 -1.090 -0.615 1.00 98.12 67 ILE A O 1
ATOM 515 N N . SER A 1 68 ? -3.009 -0.818 -2.841 1.00 98.31 68 SER A N 1
ATOM 516 C CA . SER A 1 68 ? -4.472 -0.909 -2.975 1.00 98.31 68 SER A CA 1
ATOM 517 C C . SER A 1 68 ? -5.017 -2.242 -2.462 1.00 98.31 68 SER A C 1
ATOM 519 O O . SER A 1 68 ? -5.977 -2.244 -1.696 1.00 98.31 68 SER A O 1
ATOM 521 N N . LYS A 1 69 ? -4.376 -3.362 -2.825 1.00 98.62 69 LYS A N 1
ATOM 522 C CA . LYS A 1 69 ? -4.711 -4.704 -2.331 1.00 98.62 69 LYS A CA 1
ATOM 523 C C . LYS A 1 69 ? -4.692 -4.762 -0.808 1.00 98.62 69 LYS A C 1
ATOM 525 O O . LYS A 1 69 ? -5.697 -5.114 -0.199 1.00 98.62 69 LYS A O 1
ATOM 530 N N . ILE A 1 70 ? -3.598 -4.323 -0.195 1.00 98.62 70 ILE A N 1
ATOM 531 C CA . ILE A 1 70 ? -3.449 -4.318 1.265 1.00 98.62 70 ILE A CA 1
ATOM 532 C C . ILE A 1 70 ? -4.492 -3.405 1.929 1.00 98.62 70 ILE A C 1
ATOM 534 O O . ILE A 1 70 ? -5.043 -3.745 2.975 1.00 98.62 70 ILE A O 1
ATOM 538 N N . MET A 1 71 ? -4.800 -2.247 1.337 1.00 98.38 71 MET A N 1
ATOM 539 C CA . MET A 1 71 ? -5.836 -1.352 1.864 1.00 98.38 71 MET A CA 1
ATOM 540 C C . MET A 1 71 ? -7.226 -1.997 1.831 1.00 98.38 71 MET A C 1
ATOM 542 O O . MET A 1 71 ? -7.965 -1.851 2.802 1.00 98.38 71 MET A O 1
ATOM 546 N N . VAL A 1 72 ? -7.567 -2.724 0.761 1.00 98.62 72 VAL A N 1
ATOM 547 C CA . VAL A 1 72 ? -8.828 -3.479 0.651 1.00 98.62 72 VAL A CA 1
ATOM 548 C C . VAL A 1 72 ? -8.890 -4.592 1.695 1.00 98.62 72 VAL A C 1
ATOM 550 O O . VAL A 1 72 ? -9.867 -4.666 2.433 1.00 98.62 72 VAL A O 1
ATOM 553 N N . GLU A 1 73 ? -7.829 -5.386 1.848 1.00 98.62 73 GLU A N 1
ATOM 554 C CA . GLU A 1 73 ? -7.766 -6.456 2.855 1.00 98.62 73 GLU A CA 1
ATOM 555 C C . GLU A 1 73 ? -7.937 -5.921 4.287 1.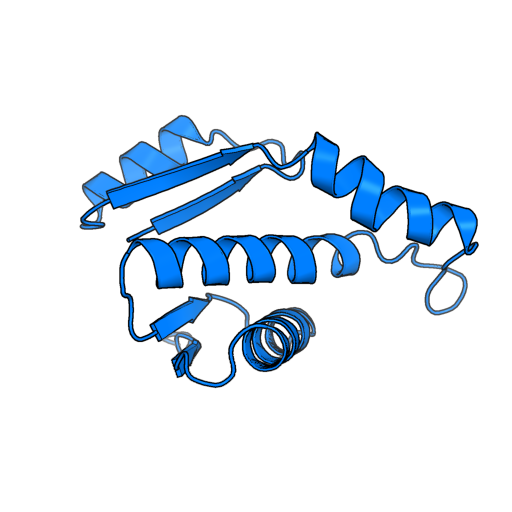00 98.62 73 GLU A C 1
ATOM 557 O O . GLU A 1 73 ? -8.667 -6.492 5.102 1.00 98.62 73 GLU A O 1
ATOM 562 N N . ILE A 1 74 ? -7.293 -4.793 4.610 1.00 98.50 74 ILE A N 1
ATOM 563 C CA . ILE A 1 74 ? -7.452 -4.144 5.917 1.00 98.50 74 ILE A CA 1
ATOM 564 C C . ILE A 1 74 ? -8.859 -3.564 6.079 1.00 98.50 74 ILE A C 1
ATOM 566 O O . ILE A 1 74 ? -9.428 -3.683 7.165 1.00 98.50 74 ILE A O 1
ATOM 570 N N . ALA A 1 75 ? -9.429 -2.956 5.036 1.00 98.38 75 ALA A N 1
ATOM 571 C CA . ALA A 1 75 ? -10.790 -2.435 5.076 1.00 98.38 75 ALA A CA 1
ATOM 572 C C . ALA A 1 75 ? -11.801 -3.555 5.349 1.00 98.38 75 ALA A C 1
ATOM 574 O O . ALA A 1 75 ? -12.641 -3.408 6.230 1.00 98.38 75 ALA A O 1
ATOM 575 N N . GLU A 1 76 ? -11.672 -4.703 4.686 1.00 98.38 76 GLU A N 1
ATOM 576 C CA . GLU A 1 76 ? -12.527 -5.871 4.915 1.00 98.38 76 GLU A CA 1
ATOM 577 C C . GLU A 1 76 ? -12.364 -6.434 6.329 1.00 98.38 76 GLU A C 1
ATOM 579 O O . GLU A 1 76 ? -13.353 -6.660 7.029 1.00 98.38 76 GLU A O 1
ATOM 584 N N . LYS A 1 77 ? -11.117 -6.589 6.791 1.00 98.25 77 LYS A N 1
ATOM 585 C CA . LYS A 1 77 ? -10.807 -7.041 8.155 1.00 98.25 77 LYS A CA 1
ATOM 586 C C . LYS A 1 77 ? -11.416 -6.132 9.224 1.00 98.25 77 LYS A C 1
ATOM 588 O O . LYS A 1 77 ? -11.873 -6.611 10.260 1.00 98.25 77 LYS A O 1
ATOM 593 N N . GLU A 1 78 ? -11.375 -4.826 8.998 1.00 98.25 78 GLU A N 1
ATOM 594 C CA . GLU A 1 78 ? -11.871 -3.812 9.929 1.00 98.25 78 GLU A CA 1
ATOM 595 C C . GLU A 1 78 ? -13.342 -3.450 9.694 1.00 98.25 78 GLU A C 1
ATOM 597 O O . GLU A 1 78 ? -13.873 -2.608 10.415 1.00 98.25 78 GLU A O 1
ATOM 602 N N . GLN A 1 79 ? -13.996 -4.091 8.717 1.00 97.75 79 GLN A N 1
ATOM 603 C CA . GLN A 1 79 ? -15.371 -3.801 8.301 1.00 97.75 79 GLN A CA 1
ATOM 604 C C . GLN A 1 79 ? -15.571 -2.310 7.975 1.00 97.75 79 GLN A C 1
ATOM 606 O O . GLN A 1 79 ? -16.589 -1.710 8.311 1.00 97.75 79 GLN A O 1
ATOM 611 N N . ALA A 1 80 ? -14.566 -1.694 7.352 1.00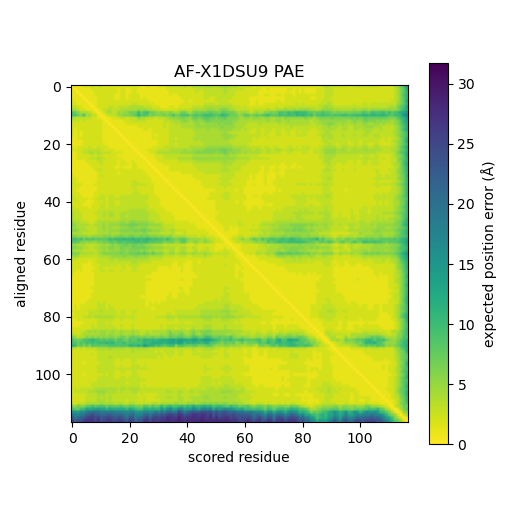 97.62 80 ALA A N 1
ATOM 612 C CA . ALA A 1 80 ? -14.610 -0.306 6.935 1.00 97.62 80 ALA A CA 1
ATOM 613 C C . ALA A 1 80 ? -15.466 -0.142 5.672 1.00 97.62 80 ALA A C 1
ATOM 615 O O . ALA A 1 80 ? -15.405 -0.950 4.749 1.00 97.62 80 ALA A O 1
ATOM 616 N N . GLU A 1 81 ? -16.224 0.948 5.617 1.00 97.44 81 GLU A N 1
ATOM 617 C CA . GLU A 1 81 ? -17.104 1.273 4.486 1.00 97.44 81 GLU A CA 1
ATOM 618 C C . GLU A 1 81 ? -16.367 2.011 3.359 1.00 97.44 81 GLU A C 1
ATOM 620 O O . GLU A 1 81 ? -16.806 2.003 2.208 1.00 97.44 81 GLU A O 1
ATOM 625 N N . ALA A 1 82 ? -15.239 2.649 3.687 1.00 97.56 82 ALA A N 1
ATOM 626 C CA . ALA A 1 82 ? -14.512 3.504 2.766 1.00 97.56 82 ALA A CA 1
ATOM 627 C C . ALA A 1 82 ? -12.990 3.381 2.893 1.00 97.56 82 ALA A C 1
ATOM 629 O O . ALA A 1 82 ? -12.442 3.177 3.981 1.00 97.56 82 ALA A O 1
ATOM 630 N N . ILE A 1 83 ? -12.313 3.599 1.768 1.00 97.88 83 ILE A N 1
ATOM 631 C CA . ILE A 1 83 ? -10.871 3.800 1.666 1.00 97.88 83 ILE A CA 1
ATOM 632 C C . ILE A 1 83 ? -10.605 5.257 1.285 1.00 97.88 83 ILE A C 1
ATOM 634 O O . ILE A 1 83 ? -11.225 5.800 0.374 1.00 97.88 83 ILE A O 1
ATOM 638 N N . VAL A 1 84 ? -9.649 5.883 1.973 1.00 96.38 84 VAL A N 1
ATOM 639 C CA . VAL A 1 84 ? -9.226 7.264 1.713 1.00 96.38 84 VAL A CA 1
ATOM 640 C C . VAL A 1 84 ? -7.784 7.275 1.216 1.00 96.38 84 VAL A C 1
ATOM 642 O O . VAL A 1 84 ? -6.927 6.631 1.825 1.00 96.38 84 VAL A O 1
ATOM 645 N N . HIS A 1 85 ? -7.490 8.043 0.165 1.00 94.56 85 HIS A N 1
ATOM 646 C CA . HIS A 1 85 ? -6.116 8.287 -0.287 1.00 94.56 85 HIS A CA 1
ATOM 647 C C . HIS A 1 85 ? -5.809 9.777 -0.480 1.00 94.56 85 HIS A C 1
ATOM 649 O O . HIS A 1 85 ? -6.686 10.591 -0.763 1.00 94.56 85 HIS A O 1
ATOM 655 N N . GLY A 1 86 ? -4.527 10.134 -0.365 1.00 90.75 86 GLY A N 1
ATOM 656 C CA . GLY A 1 86 ? -4.032 11.511 -0.504 1.00 90.75 86 GLY A CA 1
ATOM 657 C C . GLY A 1 86 ? -3.451 11.858 -1.879 1.00 90.75 86 GLY A C 1
ATOM 658 O O . GLY A 1 86 ? -2.663 12.798 -1.975 1.00 90.75 86 GLY A O 1
ATOM 659 N N . CYS A 1 87 ? -3.744 11.074 -2.921 1.00 90.12 87 CYS A N 1
ATOM 660 C CA . CYS A 1 87 ? -3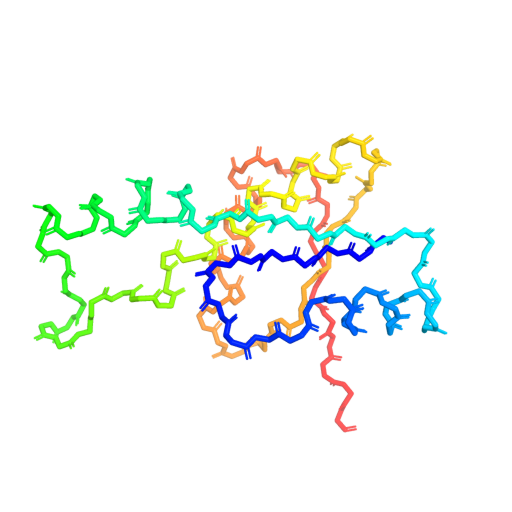.275 11.358 -4.277 1.00 90.12 87 CYS A CA 1
ATOM 661 C C . CYS A 1 87 ? -3.831 12.689 -4.798 1.00 90.12 87 CYS A C 1
ATOM 663 O O . CYS A 1 87 ? -4.942 13.084 -4.459 1.00 90.12 87 CYS A O 1
ATOM 665 N N . THR A 1 88 ? -3.054 13.372 -5.640 1.00 83.44 88 THR A N 1
ATOM 666 C CA . THR A 1 88 ? -3.494 14.622 -6.267 1.00 83.44 88 THR A CA 1
ATOM 667 C C . THR A 1 88 ? -4.450 14.337 -7.427 1.00 83.44 88 THR A C 1
ATOM 669 O O . THR A 1 88 ? -4.217 13.410 -8.204 1.00 83.44 88 THR A O 1
ATOM 672 N N . GLY A 1 89 ? -5.453 15.203 -7.618 1.00 80.38 89 GLY A N 1
ATOM 673 C CA . GLY A 1 89 ? -6.458 15.105 -8.693 1.00 80.38 89 GLY A CA 1
ATOM 674 C C . GLY A 1 89 ? -5.933 15.244 -10.135 1.00 80.38 89 GLY A C 1
ATOM 675 O O . GLY A 1 89 ? -6.701 15.302 -11.089 1.00 80.38 89 GLY A O 1
ATOM 676 N N . LYS A 1 90 ? -4.617 15.410 -10.304 1.00 82.56 90 LYS A N 1
ATOM 677 C CA . LYS A 1 90 ? -3.944 15.627 -11.598 1.00 82.56 90 LYS A CA 1
ATOM 678 C C . LYS A 1 90 ? -2.883 14.562 -11.890 1.00 82.56 90 LYS A C 1
ATOM 680 O O . LYS A 1 90 ? -2.170 14.674 -12.884 1.00 82.56 90 LYS A O 1
ATOM 685 N N . GLY A 1 91 ? -2.717 13.584 -10.998 1.00 84.81 91 GLY A N 1
ATOM 686 C CA . GLY A 1 91 ? -1.657 12.585 -11.068 1.00 84.81 91 GLY A CA 1
ATOM 687 C C . GLY A 1 91 ? -2.163 11.196 -11.447 1.00 84.81 91 GLY A C 1
ATOM 688 O O . GLY A 1 91 ? -3.272 10.802 -11.108 1.00 84.81 91 GLY A O 1
ATOM 689 N N . ASN A 1 92 ? -1.290 10.403 -12.071 1.00 93.31 92 ASN A N 1
ATOM 690 C CA . ASN A 1 92 ? -1.591 9.013 -12.439 1.00 93.31 92 ASN A CA 1
ATOM 691 C C . ASN A 1 92 ? -1.854 8.101 -11.229 1.00 93.31 92 ASN A C 1
ATOM 693 O O . ASN A 1 92 ? -2.487 7.060 -11.372 1.00 93.31 92 ASN A O 1
ATOM 697 N N . ASP A 1 93 ? -1.346 8.456 -10.046 1.00 94.62 93 ASP A N 1
ATOM 698 C CA . ASP A 1 93 ? -1.501 7.625 -8.850 1.00 94.62 93 ASP A CA 1
ATOM 699 C C . ASP A 1 93 ? -2.958 7.531 -8.392 1.00 94.62 93 ASP A C 1
ATOM 701 O O . ASP A 1 93 ? -3.366 6.441 -8.008 1.00 94.62 93 ASP A O 1
ATOM 705 N N . GLN A 1 94 ? -3.755 8.598 -8.529 1.00 94.50 94 GLN A N 1
ATOM 706 C CA . GLN A 1 94 ? -5.193 8.546 -8.243 1.00 94.50 94 GLN A CA 1
ATOM 707 C C . GLN A 1 94 ? -5.861 7.428 -9.051 1.00 94.50 94 GLN A C 1
ATOM 709 O O . GLN A 1 94 ? -6.458 6.519 -8.484 1.00 94.50 94 GLN A O 1
ATOM 714 N N . VAL A 1 95 ? -5.666 7.443 -10.373 1.00 95.50 95 VAL A N 1
ATOM 715 C CA . VAL A 1 95 ? -6.237 6.434 -11.277 1.00 95.50 95 VAL A CA 1
ATOM 716 C C . VAL A 1 95 ? -5.778 5.030 -10.887 1.00 95.50 95 VAL A C 1
ATOM 718 O O . VAL A 1 95 ? -6.582 4.104 -10.846 1.00 95.50 95 VAL A O 1
ATOM 721 N N . ARG A 1 96 ? -4.490 4.855 -10.570 1.00 96.94 96 ARG A N 1
ATOM 722 C CA . ARG A 1 96 ? -3.944 3.546 -10.184 1.00 96.94 96 ARG A CA 1
ATOM 723 C C . ARG A 1 96 ? -4.587 3.012 -8.905 1.00 96.94 96 ARG A C 1
ATOM 725 O O . ARG A 1 96 ? -4.867 1.817 -8.854 1.00 96.94 96 ARG A O 1
ATOM 732 N N . PHE A 1 97 ? -4.812 3.861 -7.903 1.00 96.94 97 PHE A N 1
ATOM 733 C CA . PHE A 1 97 ? -5.483 3.465 -6.665 1.00 96.94 97 PHE A CA 1
ATOM 734 C C . PHE A 1 97 ? -6.963 3.171 -6.895 1.00 96.94 97 PHE A C 1
ATOM 736 O O . PHE A 1 97 ? -7.408 2.067 -6.599 1.00 96.94 97 PHE A O 1
ATOM 743 N N . GLU A 1 98 ? -7.712 4.115 -7.461 1.00 96.25 98 GLU A N 1
ATOM 744 C CA . GLU A 1 98 ? -9.163 3.988 -7.633 1.00 96.25 98 GLU A CA 1
ATOM 745 C C . GLU A 1 98 ? -9.536 2.785 -8.504 1.00 96.25 98 GLU A C 1
ATOM 747 O O . GLU A 1 98 ? -10.401 1.998 -8.123 1.00 96.25 98 GLU A O 1
ATOM 752 N N . VAL A 1 99 ? -8.838 2.577 -9.628 1.00 97.44 99 VAL A N 1
ATOM 753 C CA . VAL A 1 99 ? -9.083 1.422 -10.506 1.00 97.44 99 VAL A CA 1
ATOM 754 C C . VAL A 1 99 ? -8.734 0.113 -9.802 1.00 97.44 99 VAL A C 1
ATOM 756 O O . VAL A 1 99 ? -9.494 -0.848 -9.904 1.00 97.44 99 VAL A O 1
ATOM 759 N N . SER A 1 100 ? -7.618 0.059 -9.066 1.00 98.06 100 SER A N 1
ATOM 760 C CA . SER A 1 100 ? -7.227 -1.158 -8.343 1.00 98.06 100 SER A CA 1
ATOM 761 C C . SER A 1 100 ? -8.222 -1.489 -7.231 1.00 98.06 100 SER A C 1
ATOM 763 O O . SER A 1 100 ? -8.648 -2.634 -7.120 1.00 98.06 100 SER A O 1
ATOM 765 N N . ILE A 1 101 ? -8.635 -0.497 -6.436 1.00 98.31 101 ILE A N 1
ATOM 766 C CA . ILE A 1 101 ? -9.615 -0.682 -5.359 1.00 98.31 101 ILE A CA 1
ATOM 767 C C . ILE A 1 101 ? -10.960 -1.126 -5.939 1.00 98.31 101 ILE A C 1
ATOM 769 O O . ILE A 1 101 ? -11.517 -2.115 -5.472 1.00 98.31 101 ILE A O 1
ATOM 773 N N . ALA A 1 102 ? -11.447 -0.464 -6.992 1.00 97.81 102 ALA A N 1
ATOM 774 C CA . ALA A 1 102 ? -12.703 -0.830 -7.642 1.00 97.81 102 ALA A CA 1
ATOM 775 C C . ALA A 1 102 ? -12.663 -2.242 -8.252 1.00 97.81 102 ALA A C 1
ATOM 777 O O . ALA A 1 102 ? -13.663 -2.958 -8.202 1.00 97.81 102 ALA A O 1
ATOM 778 N N . ALA A 1 103 ? -11.518 -2.661 -8.803 1.00 98.38 103 ALA A N 1
ATOM 779 C CA . ALA A 1 103 ? -11.338 -4.006 -9.345 1.00 98.38 103 ALA A CA 1
ATOM 780 C C . ALA A 1 103 ? -11.319 -5.092 -8.256 1.00 98.38 103 ALA A C 1
ATOM 782 O O . ALA A 1 103 ? -11.791 -6.202 -8.492 1.00 98.38 103 ALA A O 1
ATOM 783 N N . LEU A 1 104 ? -10.776 -4.781 -7.077 1.00 98.25 104 LEU A N 1
ATOM 784 C CA . LEU A 1 104 ? -10.668 -5.716 -5.956 1.00 98.25 104 LEU A CA 1
ATOM 785 C C . LEU A 1 104 ? -11.965 -5.808 -5.149 1.00 98.25 104 LEU A C 1
ATOM 787 O O . LEU A 1 104 ? -12.412 -6.904 -4.821 1.00 98.25 104 LEU A O 1
ATOM 791 N N . ASN A 1 105 ? -12.580 -4.667 -4.839 1.00 97.94 105 ASN A N 1
ATOM 792 C CA . ASN A 1 105 ? -13.837 -4.608 -4.109 1.00 97.94 105 ASN A CA 1
ATOM 793 C C . ASN A 1 105 ? -14.642 -3.350 -4.497 1.00 97.94 105 ASN A C 1
ATOM 795 O O . ASN A 1 105 ? -14.484 -2.293 -3.882 1.00 97.94 105 ASN A O 1
ATOM 799 N N . PRO A 1 106 ? -15.572 -3.458 -5.466 1.00 96.88 106 PRO A N 1
ATOM 800 C CA . PRO A 1 106 ? -16.357 -2.319 -5.948 1.00 96.88 106 PRO A CA 1
ATOM 801 C C . PRO A 1 106 ? -17.413 -1.822 -4.947 1.00 96.88 106 PRO A C 1
ATOM 803 O O . PRO A 1 106 ? -18.111 -0.853 -5.237 1.00 96.88 106 PRO A O 1
ATOM 806 N N . LYS A 1 107 ? -17.585 -2.490 -3.796 1.00 97.00 107 LYS A N 1
ATOM 807 C CA . LYS A 1 107 ? -18.524 -2.062 -2.748 1.00 97.00 107 LYS A CA 1
ATOM 808 C C . LYS A 1 107 ? -17.914 -1.033 -1.800 1.00 97.00 107 LYS A C 1
ATOM 810 O O . LYS A 1 107 ? -18.668 -0.344 -1.119 1.00 97.00 107 LYS A O 1
ATOM 815 N N . LEU A 1 108 ? -16.584 -0.953 -1.727 1.00 97.31 108 LEU A N 1
ATOM 816 C CA . LEU A 1 108 ? -15.902 0.036 -0.899 1.00 97.31 108 LEU A CA 1
ATOM 817 C C . LEU A 1 108 ? -16.020 1.414 -1.543 1.00 97.31 108 LEU A C 1
ATOM 819 O O . LEU A 1 108 ? -15.706 1.594 -2.720 1.00 97.31 108 LEU A O 1
ATOM 823 N N . GLN A 1 109 ? -16.433 2.404 -0.756 1.00 97.12 109 GLN A N 1
ATOM 824 C CA . GLN A 1 109 ? -16.396 3.788 -1.202 1.00 97.12 109 GLN A CA 1
ATOM 825 C C . GLN A 1 109 ? -14.940 4.267 -1.246 1.00 97.12 109 GLN A C 1
ATOM 827 O O . GLN A 1 109 ? -14.192 4.084 -0.287 1.00 97.12 109 GLN A O 1
ATOM 832 N N . VAL A 1 110 ? -14.530 4.920 -2.332 1.00 95.81 110 VAL A N 1
ATOM 833 C CA . VAL A 1 110 ? -13.222 5.585 -2.402 1.00 95.81 110 VAL A CA 1
ATOM 834 C C . VAL A 1 110 ? -13.419 7.083 -2.227 1.00 95.81 110 VAL A C 1
ATOM 836 O O . VAL A 1 110 ? -14.303 7.672 -2.847 1.00 95.81 110 VAL A O 1
ATOM 839 N N . ILE A 1 111 ? -12.630 7.681 -1.337 1.00 93.94 111 ILE A N 1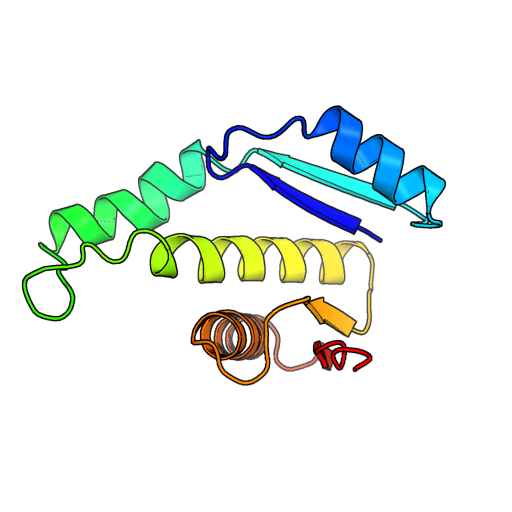
ATOM 840 C CA . ILE A 1 111 ? -12.658 9.114 -1.046 1.00 93.94 111 ILE A CA 1
ATOM 841 C C . ILE A 1 111 ? -11.266 9.682 -1.316 1.00 93.94 111 ILE A C 1
ATOM 843 O O . ILE A 1 111 ? -10.286 9.311 -0.662 1.00 93.94 111 ILE A O 1
ATOM 847 N N . ASP A 1 112 ? -11.183 10.628 -2.240 1.00 85.50 112 ASP A N 1
ATOM 848 C CA . ASP A 1 112 ? -10.022 11.481 -2.420 1.00 85.50 112 ASP A CA 1
ATOM 849 C C . ASP A 1 112 ? -10.175 12.734 -1.543 1.00 85.50 112 ASP A C 1
ATOM 851 O O . ASP A 1 112 ? -11.216 13.391 -1.512 1.00 85.50 112 ASP A O 1
ATOM 855 N N . LEU A 1 113 ? -9.155 13.063 -0.746 1.00 75.44 113 LEU A N 1
ATOM 856 C CA . LEU A 1 113 ? -9.214 14.283 0.060 1.00 75.44 113 LEU A CA 1
ATOM 857 C C . LEU A 1 113 ? -8.917 15.494 -0.834 1.00 75.44 113 LEU A C 1
ATOM 859 O O . LEU A 1 113 ? -7.809 15.576 -1.373 1.00 75.44 113 LEU A O 1
ATOM 863 N N . PRO A 1 114 ? -9.838 16.471 -0.958 1.00 58.16 114 PRO A N 1
ATOM 864 C CA . PRO A 1 114 ? -9.554 17.679 -1.709 1.00 58.16 114 PRO A CA 1
ATOM 865 C C . PRO A 1 114 ? -8.395 18.417 -1.041 1.00 58.16 114 PRO A C 1
ATOM 867 O O . PRO A 1 114 ? -8.377 18.621 0.178 1.00 58.16 114 PRO A O 1
ATOM 870 N N . HIS A 1 115 ? -7.423 18.842 -1.846 1.00 56.81 115 HIS A N 1
ATOM 871 C CA . HIS A 1 115 ? -6.411 19.778 -1.384 1.00 56.81 115 HIS A CA 1
ATOM 872 C C . HIS A 1 115 ? -7.129 21.032 -0.879 1.00 56.81 115 HIS A C 1
ATOM 874 O O . HIS A 1 115 ? -7.769 21.741 -1.655 1.00 56.81 115 HIS A O 1
ATOM 880 N N . LYS A 1 116 ? -7.042 21.307 0.428 1.00 41.16 116 LYS A N 1
ATOM 881 C CA . LYS A 1 116 ? -7.267 22.668 0.913 1.00 41.16 116 LYS A CA 1
ATOM 882 C C . LYS A 1 116 ? -6.230 23.544 0.207 1.00 41.16 116 LYS A C 1
ATOM 884 O O . LYS A 1 116 ? -5.034 23.312 0.385 1.00 41.16 116 LYS A O 1
ATOM 889 N N . PHE A 1 117 ? -6.720 24.435 -0.653 1.00 37.16 117 PHE A N 1
ATOM 890 C CA . PHE A 1 117 ? -5.962 25.540 -1.234 1.00 37.16 117 PHE A CA 1
ATOM 891 C C . PHE A 1 117 ? -5.387 26.433 -0.133 1.00 37.16 117 PHE A C 1
ATOM 893 O O . PHE A 1 117 ? -6.060 26.568 0.918 1.00 37.16 117 PHE A O 1
#